Protein AF-A0A087TUX6-F1 (afdb_monomer_lite)

Foldseek 3Di:
DDFDFPDPCPVDPPDPVPVDDWADDPDFPPPDDDDPDDDDPPPDDGPGHDGDDDPPDDDADPDPPGDDDDDDDPVQPPDDHDDDDDDDDPDQWDWDDKDDDPVDRFIWTWIRHRNDTGIGTDDPVVVVVVPD

pLDDT: mean 70.28, std 18.01, range [34.38, 94.06]

Structure (mmCIF, N/CA/C/O backbone):
data_AF-A0A087TUX6-F1
#
_entry.id   AF-A0A087TUX6-F1
#
loop_
_atom_site.group_PDB
_atom_site.id
_atom_site.type_symbol
_atom_site.label_atom_id
_atom_site.label_alt_id
_atom_site.label_comp_id
_atom_site.label_asym_id
_atom_site.label_entity_id
_atom_site.label_seq_id
_atom_site.pdbx_PDB_ins_code
_atom_site.Cartn_x
_atom_site.Cartn_y
_atom_site.Cartn_z
_atom_site.occupancy
_atom_site.B_iso_or_equiv
_atom_site.auth_seq_id
_atom_site.auth_comp_id
_atom_site.auth_asym_id
_atom_site.auth_atom_id
_atom_site.pdbx_PDB_model_num
ATOM 1 N N . MET A 1 1 ? -11.537 -16.229 19.121 1.00 34.62 1 MET A N 1
ATOM 2 C CA . MET A 1 1 ? -11.025 -14.899 18.723 1.00 34.62 1 MET A CA 1
ATOM 3 C C . MET A 1 1 ? -11.391 -14.724 17.256 1.00 34.62 1 MET A C 1
ATOM 5 O O . MET A 1 1 ? -10.683 -15.240 16.410 1.00 34.62 1 MET A O 1
ATOM 9 N N . HIS A 1 2 ? -12.564 -14.154 16.963 1.00 34.38 2 HIS A N 1
ATOM 10 C CA . HIS A 1 2 ? -13.095 -14.094 15.596 1.00 34.38 2 HIS A CA 1
ATOM 11 C C . HIS A 1 2 ? -12.815 -12.714 15.001 1.00 34.38 2 HIS A C 1
ATOM 13 O O . HIS A 1 2 ? -13.489 -11.737 15.321 1.00 34.38 2 HIS A O 1
ATOM 19 N N . THR A 1 3 ? -11.761 -12.639 14.193 1.00 41.62 3 THR A N 1
ATOM 20 C CA . THR A 1 3 ? -11.491 -11.510 13.301 1.00 41.62 3 THR A CA 1
ATOM 21 C C . THR A 1 3 ? -12.331 -11.735 12.049 1.00 41.62 3 THR A C 1
ATOM 23 O O . THR A 1 3 ? -12.172 -12.755 11.381 1.00 41.62 3 THR A O 1
ATOM 26 N N . TYR A 1 4 ? -13.261 -10.829 11.751 1.00 41.88 4 TYR A N 1
ATOM 27 C CA . TYR A 1 4 ? -14.043 -10.896 10.519 1.00 41.88 4 TYR A CA 1
ATOM 28 C C . TYR A 1 4 ? -13.141 -10.525 9.339 1.00 41.88 4 TYR A C 1
ATOM 30 O O . TYR A 1 4 ? -12.919 -9.352 9.050 1.00 41.88 4 TYR A O 1
ATOM 38 N N . PHE A 1 5 ? -12.610 -11.533 8.650 1.00 41.75 5 PHE A N 1
ATOM 39 C CA . PHE A 1 5 ? -11.987 -11.347 7.346 1.00 41.75 5 PHE A CA 1
ATOM 40 C C . PHE A 1 5 ? -13.103 -11.229 6.308 1.00 41.75 5 PHE A C 1
ATOM 42 O O . PHE A 1 5 ? -13.562 -12.230 5.761 1.00 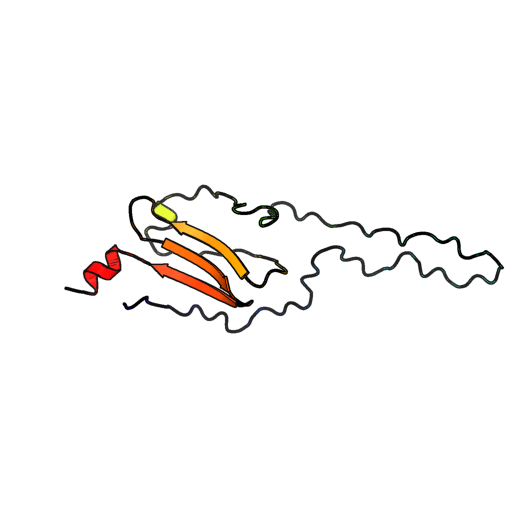41.75 5 PHE A O 1
ATOM 49 N N . ARG A 1 6 ? -13.579 -10.009 6.033 1.00 42.19 6 ARG A N 1
ATOM 50 C CA . ARG A 1 6 ? -14.319 -9.790 4.788 1.00 42.19 6 ARG A CA 1
ATOM 51 C C . ARG A 1 6 ? -13.288 -9.813 3.667 1.00 42.19 6 ARG A C 1
ATOM 53 O O . ARG A 1 6 ? -12.500 -8.881 3.522 1.00 42.19 6 ARG A O 1
ATOM 60 N N . LEU A 1 7 ? -13.257 -10.923 2.938 1.00 41.62 7 LEU A N 1
ATOM 61 C CA . LEU A 1 7 ? -12.414 -11.112 1.769 1.00 41.62 7 LEU A CA 1
ATOM 62 C C . LEU A 1 7 ? -12.856 -10.091 0.707 1.00 41.62 7 LEU A C 1
ATOM 64 O O . LEU A 1 7 ? -13.880 -10.274 0.051 1.00 41.62 7 LEU A O 1
ATOM 68 N N . LEU A 1 8 ? -12.135 -8.979 0.566 1.00 48.88 8 LEU A N 1
ATOM 69 C CA . LEU A 1 8 ? -12.213 -8.211 -0.672 1.00 48.88 8 LEU A CA 1
ATOM 70 C C . LEU A 1 8 ? -11.497 -9.062 -1.718 1.00 48.88 8 LEU A C 1
ATOM 72 O O . LEU A 1 8 ? -10.316 -9.373 -1.571 1.00 48.88 8 LEU A O 1
ATOM 76 N N . HIS A 1 9 ? -12.252 -9.540 -2.701 1.00 41.50 9 HIS A N 1
ATOM 77 C CA . HIS A 1 9 ? -11.743 -10.409 -3.748 1.00 41.50 9 HIS A CA 1
ATOM 78 C C . HIS A 1 9 ? -10.718 -9.642 -4.601 1.00 41.50 9 HIS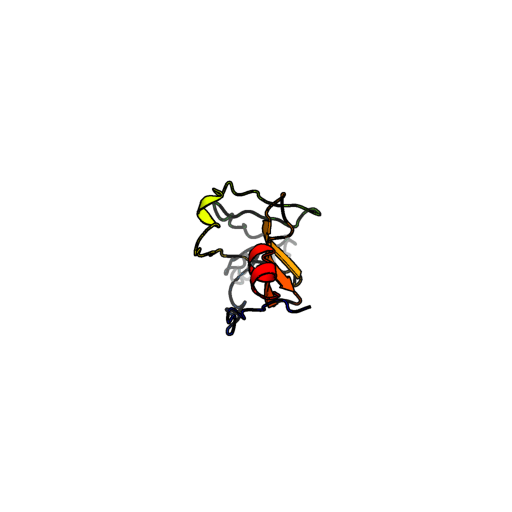 A C 1
ATOM 80 O O . HIS A 1 9 ? -11.073 -8.952 -5.548 1.00 41.50 9 HIS A O 1
ATOM 86 N N . PHE A 1 10 ? -9.433 -9.801 -4.280 1.00 50.59 10 PHE A N 1
ATOM 87 C CA . PHE A 1 10 ? -8.295 -9.492 -5.155 1.00 50.59 10 PHE A CA 1
ATOM 88 C C . PHE A 1 10 ? -8.054 -10.649 -6.144 1.00 50.59 10 PHE A C 1
ATOM 90 O O . PHE A 1 10 ? -6.922 -11.088 -6.328 1.00 50.59 10 PHE A O 1
ATOM 97 N N . ASN A 1 11 ? -9.128 -11.228 -6.695 1.00 43.44 11 ASN A N 1
ATOM 98 C CA . ASN A 1 11 ? -9.074 -12.516 -7.406 1.00 43.44 11 ASN A CA 1
ATOM 99 C C . ASN A 1 11 ? -8.201 -12.504 -8.651 1.00 43.44 11 ASN A C 1
ATOM 101 O O . ASN A 1 11 ? -7.756 -13.559 -9.090 1.00 43.44 11 ASN A O 1
ATOM 105 N N . GLU A 1 12 ? -7.948 -11.324 -9.192 1.00 43.12 12 GLU A N 1
ATOM 106 C CA . GLU A 1 12 ? -7.011 -11.133 -10.276 1.00 43.12 12 GLU A CA 1
ATOM 107 C C . GLU A 1 12 ? -5.947 -10.155 -9.778 1.00 43.12 12 GLU A C 1
ATOM 109 O O . GLU A 1 12 ? -6.196 -8.948 -9.724 1.00 43.12 12 GLU A O 1
ATOM 114 N N . PRO A 1 13 ? -4.762 -10.635 -9.350 1.00 46.59 13 PRO A N 1
ATOM 115 C CA . PRO A 1 13 ? -3.594 -9.773 -9.362 1.00 46.59 13 PRO A CA 1
ATOM 116 C C . PRO A 1 13 ? -3.476 -9.203 -10.777 1.00 46.59 13 PRO A C 1
ATOM 118 O O . PRO A 1 13 ? -3.327 -9.959 -11.737 1.00 46.59 13 PRO A O 1
ATOM 121 N N . VAL A 1 14 ? -3.587 -7.880 -10.912 1.00 49.09 14 VAL A N 1
ATOM 122 C CA . VAL A 1 14 ? -3.302 -7.218 -12.184 1.00 49.09 14 VAL A CA 1
ATOM 123 C C . VAL A 1 14 ? -1.842 -7.519 -12.491 1.00 49.09 14 VAL A C 1
ATOM 125 O O . VAL A 1 14 ? -0.950 -7.191 -11.708 1.00 49.09 14 VAL A O 1
ATOM 128 N N . ASP A 1 15 ? -1.651 -8.251 -13.580 1.00 45.66 15 ASP A N 1
ATOM 129 C CA . ASP A 1 15 ? -0.382 -8.723 -14.107 1.00 45.66 15 ASP A CA 1
ATOM 130 C C . ASP A 1 15 ? 0.746 -7.687 -13.913 1.00 45.66 15 ASP A C 1
ATOM 132 O O . ASP A 1 15 ? 0.608 -6.511 -14.255 1.00 45.66 15 ASP A O 1
ATOM 136 N N . PHE A 1 16 ? 1.890 -8.124 -13.377 1.00 49.44 16 PHE A N 1
ATOM 137 C CA . PHE A 1 16 ? 3.097 -7.296 -13.281 1.00 49.44 16 PHE A CA 1
ATOM 138 C C . PHE A 1 16 ? 3.786 -7.117 -14.648 1.00 49.44 16 PHE A C 1
ATOM 140 O O . PHE A 1 16 ? 4.827 -6.454 -14.731 1.00 49.44 16 PHE A O 1
ATOM 147 N N . LYS A 1 17 ? 3.240 -7.668 -15.744 1.00 44.12 17 LYS A N 1
ATOM 148 C CA . LYS A 1 17 ? 3.698 -7.358 -17.104 1.00 44.12 17 LYS A CA 1
ATOM 149 C C . LYS A 1 17 ? 3.432 -5.896 -17.449 1.00 44.12 17 LYS A C 1
ATOM 151 O O . LYS A 1 17 ? 2.344 -5.508 -17.856 1.00 44.12 17 LYS A O 1
ATOM 156 N N . GLY A 1 18 ? 4.484 -5.090 -17.364 1.00 41.53 18 GLY A N 1
ATOM 157 C CA . GLY A 1 18 ? 4.497 -3.721 -17.883 1.00 41.53 18 GLY A CA 1
ATOM 158 C C . GLY A 1 18 ? 4.569 -2.632 -16.819 1.00 41.53 18 GLY A C 1
ATOM 159 O O . GLY A 1 18 ? 4.775 -1.472 -17.172 1.00 41.53 18 GLY A O 1
ATOM 160 N N . ALA A 1 19 ? 4.528 -2.973 -15.528 1.00 46.09 19 ALA A N 1
ATOM 161 C CA . ALA A 1 19 ? 4.898 -2.040 -14.468 1.00 46.09 19 ALA A CA 1
ATOM 162 C C . ALA A 1 19 ? 6.429 -1.902 -14.409 1.00 46.09 19 ALA A C 1
ATOM 164 O O . ALA A 1 19 ? 7.056 -2.247 -13.411 1.00 46.09 19 ALA A O 1
ATOM 165 N N . GLY A 1 20 ? 7.047 -1.435 -15.499 1.00 46.50 20 GLY A N 1
ATOM 166 C CA . GLY A 1 20 ? 8.485 -1.207 -15.589 1.00 46.50 20 GLY A CA 1
ATOM 167 C C . GLY A 1 20 ? 8.922 -0.248 -14.490 1.00 46.50 20 GLY A C 1
ATOM 168 O O . GLY A 1 20 ? 8.730 0.963 -14.593 1.00 46.50 20 GLY A O 1
ATOM 169 N N . ILE A 1 21 ? 9.450 -0.784 -13.395 1.00 44.62 21 ILE A N 1
ATOM 170 C CA . ILE A 1 21 ? 10.097 0.013 -12.364 1.00 44.62 21 ILE A CA 1
ATOM 171 C C . ILE A 1 21 ? 11.478 0.386 -12.901 1.00 44.62 21 ILE A C 1
ATOM 173 O O . ILE A 1 21 ? 12.248 -0.471 -13.324 1.00 44.62 21 ILE A O 1
ATOM 177 N N . GLY A 1 22 ? 11.771 1.685 -12.916 1.00 51.03 22 GLY A N 1
ATOM 178 C CA . GLY A 1 22 ? 13.010 2.209 -13.475 1.00 51.03 22 GLY A CA 1
ATOM 179 C C . GLY A 1 22 ? 12.862 2.704 -14.913 1.00 51.03 22 GLY A C 1
ATOM 180 O O . GLY A 1 22 ? 11.847 3.292 -15.281 1.00 51.03 22 GLY A O 1
ATOM 181 N N . ARG A 1 23 ? 13.936 2.551 -15.686 1.00 53.00 23 ARG A N 1
ATOM 182 C CA . ARG A 1 23 ? 14.149 3.199 -16.984 1.00 53.00 23 ARG A CA 1
ATOM 183 C C . ARG A 1 23 ? 13.375 2.460 -18.074 1.00 53.00 23 ARG A C 1
ATOM 185 O O . ARG A 1 23 ? 13.602 1.278 -18.297 1.00 53.00 23 ARG A O 1
ATOM 192 N N . ASN A 1 24 ? 12.460 3.152 -18.743 1.00 52.50 24 ASN A N 1
ATOM 193 C CA . ASN A 1 24 ? 11.527 2.595 -19.725 1.00 52.50 24 ASN A CA 1
ATOM 194 C C . ASN A 1 24 ? 11.904 2.928 -21.183 1.00 52.50 24 ASN A C 1
ATOM 196 O O . ASN A 1 24 ? 11.020 3.091 -22.025 1.00 52.50 24 ASN A O 1
ATOM 200 N N . GLN A 1 25 ? 13.199 3.019 -21.504 1.00 54.09 25 GLN A N 1
ATOM 201 C CA . GLN A 1 25 ? 13.632 3.171 -22.896 1.00 54.09 25 GLN A CA 1
ATOM 202 C C . GLN A 1 25 ? 13.484 1.850 -23.663 1.00 54.09 25 GLN A C 1
ATOM 204 O O . GLN A 1 25 ? 13.943 0.802 -23.214 1.00 54.09 25 GLN A O 1
ATOM 209 N N . LYS A 1 26 ? 12.838 1.919 -24.833 1.00 53.66 26 LYS A N 1
ATOM 210 C CA . LYS A 1 26 ? 12.798 0.830 -25.824 1.00 53.66 26 LYS A CA 1
ATOM 211 C C . LYS A 1 26 ? 14.014 0.842 -26.761 1.00 53.66 26 LYS A C 1
ATOM 213 O O . LYS A 1 26 ? 14.273 -0.164 -27.410 1.00 53.66 26 LYS A O 1
ATOM 218 N N . GLU A 1 27 ? 14.751 1.950 -26.818 1.00 49.06 27 GLU A N 1
ATOM 219 C CA . GLU A 1 27 ? 15.901 2.137 -27.705 1.00 49.06 27 GLU A CA 1
ATOM 220 C C . GLU A 1 27 ? 17.202 2.153 -26.909 1.00 49.06 27 GLU A C 1
ATOM 222 O O . GLU A 1 27 ? 17.424 3.003 -26.048 1.00 49.06 27 GLU A O 1
ATOM 227 N N . TRP A 1 28 ? 18.059 1.184 -27.217 1.00 45.81 28 TRP A N 1
ATOM 228 C CA . TRP A 1 28 ? 19.451 1.172 -26.803 1.00 45.81 28 TRP A CA 1
ATOM 229 C C . TRP A 1 28 ? 20.212 2.164 -27.684 1.00 45.81 28 TRP A C 1
ATOM 231 O O . TRP A 1 28 ? 20.357 1.937 -28.886 1.00 45.81 28 TRP A O 1
ATOM 241 N N . PHE A 1 29 ? 20.722 3.248 -27.103 1.00 48.31 29 PHE A N 1
ATOM 242 C CA . PHE A 1 29 ? 21.738 4.064 -27.766 1.00 48.31 29 PHE A CA 1
ATOM 243 C C . PHE A 1 29 ? 23.011 3.214 -27.893 1.00 48.31 29 PHE A C 1
ATOM 245 O O . PHE A 1 29 ? 23.742 3.025 -26.923 1.00 48.31 29 PHE A O 1
ATOM 252 N N . GLY A 1 30 ? 23.209 2.614 -29.070 1.00 48.50 30 GLY A N 1
ATOM 253 C CA . GLY A 1 30 ? 24.326 1.706 -29.350 1.00 48.50 30 GLY A CA 1
ATOM 254 C C . GLY A 1 30 ? 24.165 0.815 -30.586 1.00 48.50 30 GLY A C 1
ATOM 255 O O . GLY A 1 30 ? 25.142 0.209 -31.013 1.00 48.50 30 GLY A O 1
ATOM 256 N N . ALA A 1 31 ? 22.981 0.745 -31.204 1.00 49.34 31 ALA A N 1
ATOM 257 C CA . ALA A 1 31 ? 22.820 0.099 -32.509 1.00 49.34 31 ALA A CA 1
ATOM 258 C C . ALA A 1 31 ? 23.239 1.052 -33.646 1.00 49.34 31 ALA A C 1
ATOM 260 O O . ALA A 1 31 ? 22.426 1.419 -34.491 1.00 49.34 31 ALA A O 1
ATOM 261 N N . GLU A 1 32 ? 24.495 1.507 -33.654 1.00 49.72 32 GLU A N 1
ATOM 262 C CA . GLU A 1 32 ? 25.041 2.130 -34.860 1.00 49.72 32 GLU A CA 1
ATOM 263 C C . GLU A 1 32 ? 25.162 1.064 -35.958 1.00 49.72 32 GLU A C 1
ATOM 265 O O . GLU A 1 32 ? 25.700 -0.026 -35.749 1.00 49.72 32 GLU A O 1
ATOM 270 N N . THR A 1 33 ? 24.628 1.370 -37.141 1.00 53.09 33 THR A N 1
ATOM 271 C CA . THR A 1 33 ? 24.843 0.595 -38.367 1.00 53.09 33 THR A CA 1
ATOM 272 C C . THR A 1 33 ? 26.332 0.371 -38.589 1.00 53.09 33 THR A C 1
ATOM 274 O O . THR A 1 33 ? 27.116 1.313 -38.503 1.00 53.09 33 THR A O 1
ATOM 277 N N . SER A 1 34 ? 26.706 -0.868 -38.910 1.00 47.81 34 SER A N 1
ATOM 278 C CA . SER A 1 34 ? 28.075 -1.276 -39.214 1.00 47.81 34 SER A CA 1
ATOM 279 C C . SER A 1 34 ? 28.640 -0.491 -40.405 1.00 47.81 34 SER A C 1
ATOM 281 O O . SER A 1 34 ? 28.548 -0.930 -41.550 1.00 47.81 34 SER A O 1
ATOM 283 N N . TYR A 1 35 ? 29.241 0.670 -40.155 1.00 50.91 35 TYR A N 1
ATOM 284 C CA . TYR A 1 35 ? 30.130 1.298 -41.120 1.00 50.91 35 TYR A CA 1
ATOM 285 C C . TYR A 1 35 ? 31.464 0.559 -41.061 1.00 50.91 35 TYR A C 1
ATOM 287 O O . TYR A 1 35 ? 32.148 0.533 -40.039 1.00 50.91 35 TYR A O 1
ATOM 295 N N . ALA A 1 36 ? 31.791 -0.108 -42.165 1.00 52.25 36 ALA A N 1
ATOM 296 C CA . ALA A 1 36 ? 33.054 -0.789 -42.374 1.00 52.25 36 ALA A CA 1
ATOM 297 C C . ALA A 1 36 ? 34.214 0.216 -42.273 1.00 52.25 36 ALA A C 1
ATOM 299 O O . ALA A 1 36 ? 34.476 0.980 -43.199 1.00 52.25 36 ALA A O 1
ATOM 300 N N . GLY A 1 37 ? 34.906 0.218 -41.140 1.00 49.47 37 GLY A N 1
ATOM 301 C CA . GLY A 1 37 ? 36.098 1.024 -40.921 1.00 49.47 37 GLY A CA 1
ATOM 302 C C . GLY A 1 37 ? 36.676 0.726 -39.548 1.00 49.47 37 GLY A C 1
ATOM 303 O O . GLY A 1 37 ? 35.976 0.808 -38.547 1.00 49.47 37 GLY A O 1
ATOM 304 N N . ILE A 1 38 ? 37.942 0.321 -39.514 1.00 56.28 38 ILE A N 1
ATOM 305 C CA . ILE A 1 38 ? 38.680 -0.076 -38.313 1.00 56.28 38 ILE A CA 1
ATOM 306 C C . ILE A 1 38 ? 38.702 1.101 -37.325 1.00 56.28 38 ILE A C 1
ATOM 308 O O . ILE A 1 38 ? 39.511 2.014 -37.458 1.00 56.28 38 ILE A O 1
ATOM 312 N N . ILE A 1 39 ? 37.823 1.073 -36.329 1.00 54.00 39 ILE A N 1
ATOM 313 C CA . ILE A 1 39 ? 37.896 1.914 -35.137 1.00 54.00 39 ILE A CA 1
ATOM 314 C C . ILE A 1 39 ? 37.831 0.947 -33.963 1.00 54.00 39 ILE A C 1
ATOM 316 O O . ILE A 1 39 ? 36.913 0.132 -33.872 1.00 54.00 39 ILE A O 1
ATOM 320 N N . GLN A 1 40 ? 38.856 0.971 -33.109 1.00 58.78 40 GLN A N 1
ATOM 321 C CA . GLN A 1 40 ? 38.841 0.221 -31.855 1.00 58.78 40 GLN A CA 1
ATOM 322 C C . GLN A 1 40 ? 37.525 0.541 -31.134 1.00 58.78 40 GLN A C 1
ATOM 324 O O . GLN A 1 40 ? 37.201 1.728 -31.047 1.00 58.78 40 GLN A O 1
ATOM 329 N N . PRO A 1 41 ? 36.759 -0.452 -30.644 1.00 58.59 41 PRO A N 1
ATOM 330 C CA . PRO A 1 41 ? 35.570 -0.166 -29.860 1.00 58.59 41 PRO A CA 1
ATOM 331 C C . PRO A 1 41 ? 36.015 0.693 -28.681 1.00 58.59 41 PRO A C 1
ATOM 333 O O . PRO A 1 41 ? 36.723 0.221 -27.793 1.00 58.59 41 PRO A O 1
ATOM 336 N N . LEU A 1 42 ? 35.687 1.982 -28.714 1.00 62.31 42 LEU A N 1
ATOM 337 C CA . LEU A 1 42 ? 35.913 2.853 -27.580 1.00 62.31 42 LEU A CA 1
ATOM 338 C C . LEU A 1 42 ? 35.030 2.269 -26.478 1.00 62.31 42 LEU A C 1
ATOM 340 O O . LEU A 1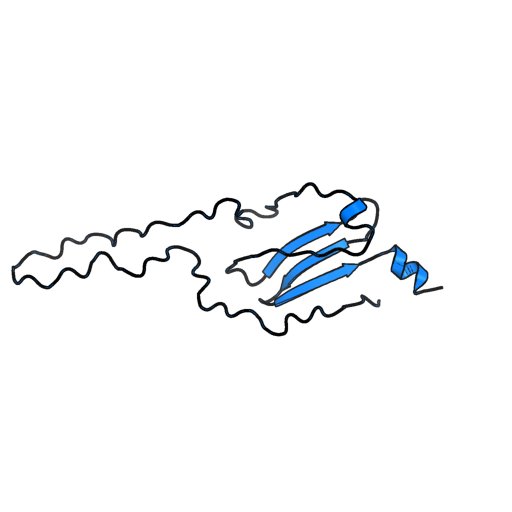 42 ? 33.808 2.282 -26.628 1.00 62.31 42 LEU A O 1
ATOM 344 N N . GLU A 1 43 ? 35.625 1.684 -25.434 1.00 70.31 43 GLU A N 1
ATOM 345 C CA . GLU A 1 43 ? 34.865 1.167 -24.297 1.00 70.31 43 GLU A CA 1
ATOM 346 C C . GLU A 1 43 ? 34.147 2.339 -23.630 1.00 70.31 43 GLU A C 1
ATOM 348 O O . GLU A 1 43 ? 34.679 3.046 -22.774 1.00 70.31 43 GLU A O 1
ATOM 353 N N . ARG A 1 44 ? 32.925 2.597 -24.087 1.00 64.94 44 ARG A N 1
ATOM 354 C CA . ARG A 1 44 ? 32.039 3.600 -23.531 1.00 64.94 44 ARG A CA 1
ATOM 355 C C . ARG A 1 44 ? 31.009 2.845 -22.716 1.00 64.94 44 ARG A C 1
ATOM 357 O O . ARG A 1 44 ? 30.341 1.946 -23.225 1.00 64.94 44 ARG A O 1
ATOM 364 N N . CYS A 1 45 ? 30.886 3.198 -21.439 1.00 70.94 45 CYS A N 1
ATOM 365 C CA . CYS A 1 45 ? 29.773 2.714 -20.636 1.00 70.94 45 CYS A CA 1
ATOM 366 C C . CYS A 1 45 ? 28.469 3.034 -21.373 1.00 70.94 45 CYS A C 1
ATOM 368 O O . CYS A 1 45 ? 28.320 4.141 -21.898 1.00 70.94 45 CYS A O 1
ATOM 370 N N . ALA A 1 46 ? 27.538 2.080 -21.395 1.00 69.06 46 ALA A N 1
ATOM 371 C CA . ALA A 1 46 ? 26.205 2.327 -21.923 1.00 69.06 46 ALA A CA 1
ATOM 372 C C . ALA A 1 46 ? 25.629 3.576 -21.243 1.00 69.06 46 ALA A C 1
ATOM 374 O O . ALA A 1 46 ? 25.637 3.672 -20.008 1.00 69.06 46 ALA A O 1
ATOM 375 N N . GLU A 1 47 ? 25.172 4.546 -22.038 1.00 67.69 47 GLU A N 1
ATOM 376 C CA . GLU A 1 47 ? 24.552 5.740 -21.478 1.00 67.69 47 GLU A CA 1
ATOM 377 C C . GLU A 1 47 ? 2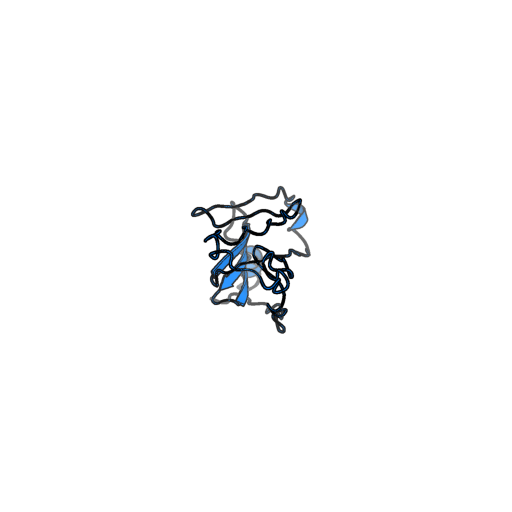3.361 5.321 -20.615 1.00 67.69 47 GLU A C 1
ATOM 379 O O . GLU A 1 47 ? 22.492 4.538 -21.005 1.00 67.69 47 GLU A O 1
ATOM 384 N N . MET A 1 48 ? 23.358 5.807 -19.377 1.00 58.25 48 MET A N 1
ATOM 385 C CA . MET A 1 48 ? 22.298 5.506 -18.436 1.00 58.25 48 MET A CA 1
ATOM 386 C C . MET A 1 48 ? 21.008 6.176 -18.908 1.00 58.25 48 MET A C 1
ATOM 388 O O . MET A 1 48 ? 20.899 7.399 -18.865 1.00 58.25 48 MET A O 1
ATOM 392 N N . ALA A 1 49 ? 20.015 5.374 -19.296 1.00 59.59 49 ALA A N 1
ATOM 393 C CA . ALA A 1 49 ? 18.701 5.892 -19.659 1.00 59.59 49 ALA A CA 1
ATOM 394 C C . ALA A 1 49 ? 18.114 6.791 -18.548 1.00 59.59 49 ALA A C 1
ATOM 396 O O . ALA A 1 49 ? 18.294 6.550 -17.347 1.00 59.59 49 ALA A O 1
ATOM 397 N N . SER A 1 50 ? 17.407 7.845 -18.948 1.00 61.59 50 SER A N 1
ATOM 398 C CA . SER A 1 50 ? 16.744 8.758 -18.019 1.00 61.59 50 SER A CA 1
ATOM 399 C C . SER A 1 50 ? 15.601 8.051 -17.278 1.00 61.59 50 SER A C 1
ATOM 401 O O . SER A 1 50 ? 14.994 7.101 -17.779 1.00 61.59 50 SER A O 1
ATOM 403 N N . TYR A 1 51 ? 15.326 8.472 -16.041 1.00 65.00 51 TYR A N 1
ATOM 404 C CA . TYR A 1 51 ? 14.167 8.000 -15.281 1.00 65.00 51 TYR A CA 1
ATOM 405 C C . TYR A 1 51 ? 13.057 9.049 -15.324 1.00 65.00 51 TYR A C 1
ATOM 407 O O . TYR A 1 51 ? 13.319 10.248 -15.237 1.00 65.00 51 TYR A O 1
ATOM 415 N N . ILE A 1 52 ? 11.809 8.595 -15.442 1.00 68.19 52 ILE A N 1
ATOM 416 C CA . ILE A 1 52 ? 10.636 9.468 -15.371 1.00 68.19 52 ILE A CA 1
ATOM 417 C C . ILE A 1 52 ? 10.231 9.597 -13.905 1.00 68.19 52 ILE A C 1
ATOM 419 O O . ILE A 1 52 ? 9.905 8.606 -13.248 1.00 68.19 52 ILE A O 1
ATOM 423 N N . THR A 1 53 ? 10.233 10.821 -13.386 1.00 73.62 53 THR A N 1
ATOM 424 C CA . THR A 1 53 ? 9.608 11.131 -12.101 1.00 73.62 53 THR A CA 1
ATOM 425 C C . THR A 1 53 ? 8.112 11.326 -12.307 1.00 73.62 53 THR A C 1
ATOM 427 O O . THR A 1 53 ? 7.670 12.183 -13.071 1.00 73.62 53 THR A O 1
ATOM 430 N N . VAL A 1 54 ? 7.304 10.510 -11.631 1.00 78.88 54 VAL A N 1
ATOM 431 C CA . VAL A 1 54 ? 5.848 10.674 -11.657 1.00 78.88 54 VAL A CA 1
ATOM 432 C C . VAL A 1 54 ? 5.483 11.796 -10.695 1.00 78.88 54 VAL A C 1
ATOM 434 O O . VAL A 1 54 ? 5.711 11.698 -9.488 1.00 78.88 54 VAL A O 1
ATOM 437 N N . LYS A 1 55 ? 4.924 12.882 -11.233 1.00 78.75 55 LYS A N 1
ATOM 438 C CA . LYS A 1 55 ? 4.423 13.999 -10.429 1.00 78.75 55 LYS A CA 1
ATOM 439 C C . LYS A 1 55 ? 3.370 13.479 -9.441 1.00 78.75 55 LYS A C 1
ATOM 441 O O . LYS A 1 55 ? 2.497 12.711 -9.828 1.00 78.75 55 LYS A O 1
ATOM 446 N N . SER A 1 56 ? 3.464 13.898 -8.180 1.00 81.38 56 SER A N 1
ATOM 447 C CA . SER A 1 56 ? 2.572 13.484 -7.080 1.00 81.38 56 SER A CA 1
ATOM 448 C C . SER A 1 56 ? 2.698 12.027 -6.609 1.00 81.38 56 SER A C 1
ATOM 450 O O . SER A 1 56 ? 1.951 11.626 -5.719 1.00 81.38 56 SER A O 1
ATOM 452 N N . ALA A 1 57 ? 3.645 11.243 -7.133 1.00 85.56 57 ALA A N 1
ATOM 453 C CA . ALA A 1 57 ? 3.984 9.951 -6.546 1.00 85.56 57 ALA A CA 1
ATOM 454 C C . ALA A 1 57 ? 4.937 10.139 -5.359 1.00 85.56 57 ALA A C 1
ATOM 456 O O . ALA A 1 57 ? 5.844 10.972 -5.406 1.00 85.56 57 ALA A O 1
ATOM 457 N N . VAL A 1 58 ? 4.761 9.331 -4.313 1.00 88.38 58 VAL A N 1
ATOM 458 C CA . VAL A 1 58 ? 5.667 9.318 -3.161 1.00 88.38 58 VAL A CA 1
ATOM 459 C C . VAL A 1 58 ? 6.371 7.974 -3.079 1.00 88.38 58 VAL A C 1
ATOM 461 O O . VAL A 1 58 ? 5.741 6.927 -3.203 1.00 88.38 58 VAL A O 1
ATOM 464 N N . ASN A 1 59 ? 7.686 8.013 -2.871 1.00 88.75 59 ASN A N 1
ATOM 465 C CA . ASN A 1 59 ? 8.483 6.828 -2.598 1.00 88.75 59 ASN A CA 1
ATOM 466 C C . ASN A 1 59 ? 8.648 6.664 -1.080 1.00 88.75 59 ASN A C 1
ATOM 468 O O . ASN A 1 59 ? 9.025 7.611 -0.391 1.00 88.75 59 ASN A O 1
ATOM 472 N N . VAL A 1 60 ? 8.361 5.469 -0.574 1.00 90.94 60 VAL A N 1
ATOM 473 C CA . VAL A 1 60 ? 8.500 5.077 0.835 1.00 90.94 60 VAL A CA 1
ATOM 474 C C . VAL A 1 60 ? 9.227 3.735 0.912 1.00 90.94 60 VAL A C 1
ATOM 476 O O . VAL A 1 60 ? 9.260 2.984 -0.059 1.00 90.94 60 VAL A O 1
ATOM 479 N N . GLY A 1 61 ? 9.807 3.419 2.067 1.00 88.50 61 GLY A N 1
ATOM 480 C CA . GLY A 1 61 ? 10.535 2.168 2.299 1.00 88.50 61 GLY A CA 1
ATOM 481 C C . GLY A 1 61 ? 12.054 2.254 2.122 1.00 88.50 61 GLY A C 1
ATOM 482 O O . GLY A 1 61 ? 12.720 1.237 2.277 1.00 88.50 61 GLY A O 1
ATOM 483 N N . ALA A 1 62 ? 12.614 3.439 1.843 1.00 86.19 62 ALA A N 1
ATOM 484 C CA . ALA A 1 62 ? 14.069 3.649 1.834 1.00 86.19 62 ALA A C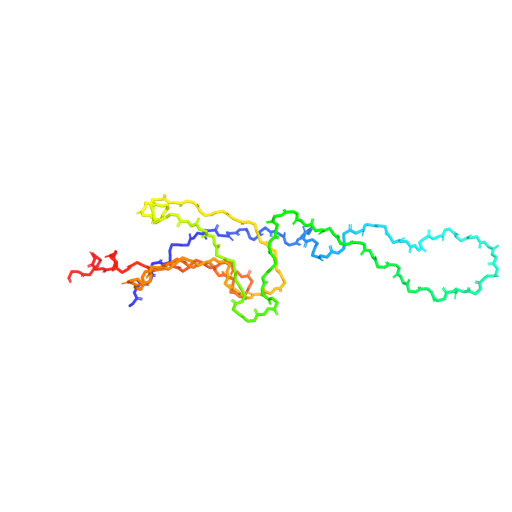A 1
ATOM 485 C C . ALA A 1 62 ? 14.681 3.564 3.246 1.00 86.19 62 ALA A C 1
ATOM 487 O O . ALA A 1 62 ? 15.797 3.082 3.415 1.00 86.19 62 ALA A O 1
ATOM 488 N N . GLU A 1 63 ? 13.920 3.992 4.256 1.00 90.50 63 GLU A N 1
ATOM 489 C CA . GLU A 1 63 ? 14.280 3.911 5.671 1.00 90.50 63 GLU A CA 1
ATOM 490 C C . GLU A 1 63 ? 13.212 3.137 6.457 1.00 90.50 63 GLU A C 1
ATOM 492 O O . GLU A 1 63 ? 12.021 3.188 6.098 1.00 90.50 63 GLU A O 1
ATOM 497 N N . PRO A 1 64 ? 13.591 2.464 7.561 1.00 86.75 64 PRO A N 1
ATOM 498 C CA . PRO A 1 64 ? 12.627 1.907 8.499 1.00 86.75 64 PRO A CA 1
ATOM 499 C C . PRO A 1 64 ? 11.626 2.974 8.955 1.00 86.75 64 PRO A C 1
ATOM 501 O O . PRO A 1 64 ? 11.995 4.109 9.236 1.00 86.75 64 PRO A O 1
ATOM 504 N N . PHE A 1 65 ? 10.347 2.605 9.045 1.00 89.50 65 PHE A N 1
ATOM 505 C CA . PHE A 1 65 ? 9.258 3.490 9.489 1.00 89.50 65 PHE A CA 1
ATOM 506 C C . PHE A 1 65 ? 8.987 4.724 8.609 1.00 89.50 65 PHE A C 1
ATOM 508 O O . PHE A 1 65 ? 8.198 5.584 9.011 1.00 89.50 65 PHE A O 1
ATOM 515 N N . SER A 1 66 ? 9.568 4.819 7.409 1.00 94.06 66 SER A N 1
ATOM 516 C CA . SER A 1 66 ? 9.221 5.874 6.448 1.00 94.06 66 SER A CA 1
ATOM 517 C C . SER A 1 66 ? 7.740 5.793 6.054 1.00 94.06 66 SER A C 1
ATOM 519 O O . SER A 1 66 ? 7.223 4.734 5.698 1.00 94.06 66 SER A O 1
ATOM 521 N N . HIS A 1 67 ? 7.030 6.916 6.170 1.00 93.75 67 HIS A N 1
ATOM 522 C CA . HIS A 1 67 ? 5.594 6.991 5.911 1.00 93.75 67 HIS A CA 1
ATOM 523 C C . HIS A 1 67 ? 5.171 8.401 5.500 1.00 93.75 67 HIS A C 1
ATOM 525 O O . HIS A 1 67 ? 5.831 9.390 5.816 1.00 93.75 67 HIS A O 1
ATOM 531 N N . VAL A 1 68 ? 4.016 8.485 4.844 1.00 92.50 68 VAL A N 1
ATOM 532 C CA . VAL A 1 68 ? 3.342 9.745 4.520 1.00 92.50 68 VAL A CA 1
ATOM 533 C C . VAL A 1 68 ? 2.085 9.846 5.369 1.00 92.50 68 VAL A C 1
ATOM 535 O O . VAL A 1 68 ? 1.306 8.897 5.447 1.00 92.50 68 VAL A O 1
ATOM 538 N N . LYS A 1 69 ? 1.870 11.001 6.000 1.00 91.56 69 LYS A N 1
ATOM 539 C CA . LYS A 1 69 ? 0.614 11.297 6.695 1.00 91.56 69 LYS A CA 1
ATOM 540 C C . LYS A 1 69 ? -0.282 12.105 5.773 1.00 91.56 69 LYS A C 1
ATOM 542 O O . LYS A 1 69 ? 0.051 13.234 5.425 1.00 91.56 69 LYS A O 1
ATOM 547 N N . VAL A 1 70 ? -1.422 11.531 5.412 1.00 87.12 70 VAL A N 1
ATOM 548 C CA . VAL A 1 70 ? -2.471 12.246 4.685 1.00 87.12 70 VAL A CA 1
ATOM 549 C C . VAL A 1 70 ? -3.447 12.817 5.717 1.00 87.12 70 VAL A C 1
ATOM 551 O O . VAL A 1 70 ? -3.959 12.052 6.540 1.00 87.12 70 VAL A O 1
ATOM 554 N N . PRO A 1 71 ? -3.6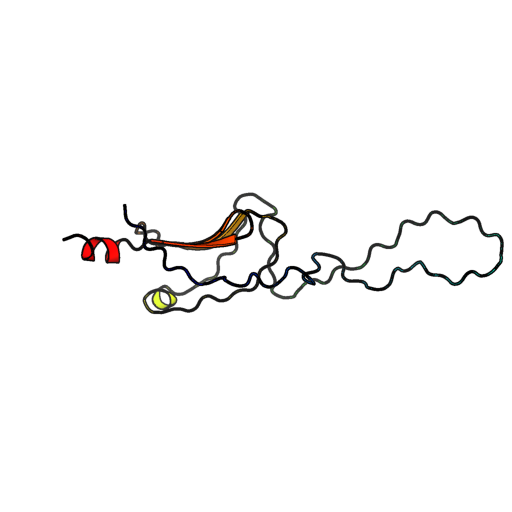89 14.139 5.738 1.00 83.81 71 PRO A N 1
ATOM 555 C CA . PRO A 1 71 ? -4.680 14.723 6.627 1.00 83.81 71 PRO A CA 1
ATOM 556 C C . PRO A 1 71 ? -6.073 14.324 6.135 1.00 83.81 71 PRO A C 1
ATOM 558 O O . PRO A 1 71 ? -6.552 14.834 5.128 1.00 83.81 71 PRO A O 1
ATOM 561 N N . ILE A 1 72 ? -6.710 13.395 6.844 1.00 80.88 72 ILE A N 1
ATOM 562 C CA . ILE A 1 72 ? -8.075 12.950 6.559 1.00 80.88 72 ILE A CA 1
ATOM 563 C C . ILE A 1 72 ? -8.950 13.284 7.766 1.00 80.88 72 ILE A C 1
ATOM 565 O O . ILE A 1 72 ? -8.534 13.133 8.921 1.00 80.88 72 ILE A O 1
ATOM 569 N N . GLY A 1 73 ? -10.157 13.782 7.510 1.00 80.94 73 GLY A N 1
ATOM 570 C CA . GLY A 1 73 ? -11.105 14.121 8.553 1.00 80.94 73 GLY A CA 1
ATOM 571 C C . GLY A 1 73 ? -11.632 12.861 9.229 1.00 80.94 73 GLY A C 1
ATOM 572 O O . GLY A 1 73 ? -11.886 11.844 8.595 1.00 80.94 73 GLY A O 1
ATOM 573 N N . ARG A 1 74 ? -11.878 12.924 10.544 1.00 77.19 74 ARG A N 1
ATOM 574 C CA . ARG A 1 74 ? -12.497 11.795 11.264 1.00 77.19 74 ARG A CA 1
ATOM 575 C C . ARG A 1 74 ? -13.792 11.324 10.604 1.00 77.19 74 ARG A C 1
ATOM 577 O O . ARG A 1 74 ? -14.031 10.127 10.561 1.00 77.19 74 ARG A O 1
ATOM 584 N N . LYS A 1 75 ? -14.605 12.265 10.113 1.00 79.50 75 LYS A N 1
ATOM 585 C CA . LYS A 1 75 ? -15.913 12.000 9.498 1.00 79.50 75 LYS A CA 1
ATOM 586 C C . LYS A 1 75 ? -15.815 11.115 8.253 1.00 79.50 75 LYS A C 1
ATOM 588 O O . LYS A 1 75 ? -16.737 10.343 8.024 1.00 79.50 75 LYS A O 1
ATOM 593 N N . ASP A 1 76 ? -14.689 11.158 7.545 1.00 78.56 76 ASP A N 1
ATOM 594 C CA . ASP A 1 76 ? -14.468 10.396 6.310 1.00 78.56 76 ASP A CA 1
ATOM 595 C C . ASP A 1 76 ? -14.359 8.882 6.567 1.00 78.56 76 ASP A C 1
ATOM 597 O O . ASP A 1 76 ? -14.509 8.092 5.645 1.00 78.56 76 ASP A O 1
ATOM 601 N N . PHE A 1 77 ? -14.142 8.471 7.826 1.00 77.06 77 PHE A N 1
ATOM 602 C CA . PHE A 1 77 ? -14.061 7.066 8.252 1.00 77.06 77 PHE A CA 1
ATOM 603 C C . PHE A 1 77 ? -15.155 6.652 9.251 1.00 77.06 77 PHE A C 1
ATOM 605 O O . PHE A 1 77 ? -15.104 5.547 9.787 1.00 77.06 77 PHE A O 1
ATOM 612 N N . VAL A 1 78 ? -16.114 7.532 9.576 1.00 74.88 78 VAL A N 1
ATOM 613 C CA . VAL A 1 78 ? -17.204 7.201 10.523 1.00 74.88 78 VAL A CA 1
ATOM 614 C C . VAL A 1 78 ? -18.294 6.352 9.862 1.00 74.88 78 VAL A C 1
ATOM 616 O O . VAL A 1 78 ? -18.943 5.560 10.544 1.00 74.88 78 VAL A O 1
ATOM 619 N N . HIS A 1 79 ? -18.493 6.525 8.558 1.00 76.38 79 HIS A N 1
ATOM 620 C CA . HIS A 1 79 ? -19.500 5.830 7.756 1.00 76.38 79 HIS A CA 1
ATOM 621 C C . HIS A 1 79 ? -18.831 4.973 6.679 1.00 76.38 79 HIS A C 1
ATOM 623 O O . HIS A 1 79 ? -17.620 4.754 6.722 1.00 76.38 79 HIS A O 1
ATOM 629 N N . ASP A 1 80 ? -19.618 4.499 5.717 1.00 79.00 80 ASP A N 1
ATOM 630 C CA . ASP A 1 80 ? -19.104 3.814 4.539 1.00 79.00 80 ASP A CA 1
ATOM 631 C C . ASP A 1 80 ? -18.118 4.713 3.786 1.00 79.00 80 ASP A C 1
ATOM 633 O O . ASP A 1 80 ? -18.376 5.894 3.544 1.00 79.00 80 ASP A O 1
ATOM 637 N N . PHE A 1 81 ? -16.977 4.140 3.420 1.00 81.19 81 PHE A N 1
ATOM 638 C CA . PHE A 1 81 ? -15.905 4.839 2.730 1.00 81.19 81 PHE A CA 1
ATOM 639 C C . PHE A 1 81 ? -15.307 3.951 1.645 1.00 81.19 81 PHE A C 1
ATOM 641 O O . PHE A 1 81 ? -15.319 2.723 1.741 1.00 81.19 81 PHE A O 1
ATOM 648 N N . ASN A 1 82 ? -14.720 4.595 0.638 1.00 82.50 82 ASN A N 1
ATOM 649 C CA . ASN A 1 82 ? -13.960 3.934 -0.414 1.00 82.50 82 ASN A CA 1
ATOM 650 C C . ASN A 1 82 ? -12.496 4.363 -0.327 1.00 82.50 82 ASN A C 1
ATOM 652 O O . ASN A 1 82 ? -12.190 5.554 -0.298 1.00 82.50 82 ASN A O 1
ATOM 656 N N . LEU A 1 83 ? -11.589 3.387 -0.316 1.00 80.81 83 LEU A N 1
ATOM 657 C CA . LEU A 1 83 ? -10.147 3.605 -0.380 1.00 80.81 83 LEU A CA 1
ATOM 658 C C . LEU A 1 83 ? -9.637 3.097 -1.728 1.00 80.81 83 LEU A C 1
ATOM 660 O O . LEU A 1 83 ? -9.791 1.921 -2.038 1.00 80.81 83 LEU A O 1
ATOM 664 N N . THR A 1 84 ? -9.029 3.981 -2.516 1.00 83.69 84 THR A N 1
ATOM 665 C CA . THR A 1 84 ? -8.415 3.641 -3.808 1.00 83.69 84 THR A CA 1
ATOM 666 C C . THR A 1 84 ? -7.033 4.272 -3.879 1.00 83.69 84 THR A C 1
ATOM 668 O O . THR A 1 84 ? -6.877 5.447 -3.550 1.00 83.69 84 THR A O 1
ATOM 671 N N . PHE A 1 85 ? -6.031 3.495 -4.279 1.00 83.88 85 PHE A N 1
ATOM 672 C CA . PHE A 1 85 ? -4.680 3.979 -4.536 1.00 83.88 85 PHE A CA 1
ATOM 673 C C . PHE A 1 85 ? -3.963 3.032 -5.498 1.00 83.88 85 PHE A C 1
ATOM 675 O O . PHE A 1 85 ? -4.191 1.823 -5.464 1.00 83.88 85 PHE A O 1
ATOM 682 N N . ASP A 1 86 ? -3.052 3.588 -6.289 1.00 84.81 86 ASP A N 1
ATOM 683 C CA . ASP A 1 86 ? -2.127 2.819 -7.113 1.00 84.81 86 ASP A CA 1
ATOM 684 C C . ASP A 1 86 ? -0.796 2.676 -6.375 1.00 84.81 86 ASP A C 1
ATOM 686 O O . ASP A 1 86 ? -0.307 3.622 -5.752 1.00 84.81 86 ASP A O 1
ATOM 690 N N . PHE A 1 87 ? -0.184 1.496 -6.440 1.00 86.75 87 PHE A N 1
ATOM 691 C CA . PHE A 1 87 ? 1.132 1.264 -5.852 1.00 86.75 87 PHE A CA 1
ATOM 692 C C . PHE A 1 87 ? 1.999 0.397 -6.756 1.00 86.75 87 PHE A C 1
ATOM 694 O O . PHE A 1 87 ? 1.518 -0.358 -7.598 1.00 86.75 87 PHE A O 1
ATOM 701 N N . ARG A 1 88 ? 3.313 0.505 -6.558 1.00 83.12 88 ARG A N 1
ATOM 702 C CA . ARG A 1 88 ? 4.311 -0.262 -7.297 1.00 83.12 88 ARG A CA 1
ATOM 703 C C . ARG A 1 88 ? 5.477 -0.585 -6.374 1.00 83.12 88 ARG A C 1
ATOM 705 O O . ARG A 1 88 ? 6.045 0.321 -5.774 1.00 83.12 88 ARG A O 1
ATOM 712 N N . THR A 1 89 ? 5.833 -1.860 -6.254 1.00 84.25 89 THR A N 1
ATOM 713 C CA . THR A 1 89 ? 6.894 -2.313 -5.344 1.00 84.25 89 THR A CA 1
ATOM 714 C C . THR A 1 89 ? 7.560 -3.589 -5.853 1.00 84.25 89 THR A C 1
ATOM 716 O O . THR A 1 89 ? 6.918 -4.397 -6.517 1.00 84.25 89 THR A O 1
ATOM 719 N N . TYR A 1 90 ? 8.840 -3.769 -5.521 1.00 83.25 90 TYR A N 1
ATOM 720 C CA . TYR A 1 90 ? 9.548 -5.048 -5.658 1.00 83.25 90 TYR A CA 1
ATOM 721 C C . TYR A 1 90 ? 9.499 -5.890 -4.379 1.00 83.25 90 TYR A C 1
ATOM 723 O O . TYR A 1 90 ? 9.851 -7.068 -4.392 1.00 83.25 90 TYR A O 1
ATOM 731 N N . TYR A 1 91 ? 9.110 -5.287 -3.256 1.00 86.88 91 TYR A N 1
ATOM 732 C CA . TYR A 1 91 ? 9.117 -5.963 -1.970 1.00 86.88 91 TYR A CA 1
ATOM 733 C C . TYR A 1 91 ? 7.865 -6.823 -1.833 1.00 86.88 91 TYR A C 1
ATOM 735 O O . TYR A 1 91 ? 6.769 -6.308 -2.035 1.00 86.88 91 TYR A O 1
ATOM 743 N N . PRO A 1 92 ? 7.988 -8.102 -1.440 1.00 83.31 92 PRO A N 1
ATOM 744 C CA . PRO A 1 92 ? 6.836 -8.983 -1.262 1.00 83.31 92 PRO A CA 1
ATOM 745 C C . PRO A 1 92 ? 6.058 -8.693 0.028 1.00 83.31 92 PRO A C 1
ATOM 747 O O . PRO A 1 92 ? 4.970 -9.233 0.210 1.00 83.31 92 PRO A O 1
ATOM 750 N N . ASN A 1 93 ? 6.608 -7.878 0.935 1.00 88.62 93 ASN A N 1
ATOM 751 C CA . ASN A 1 93 ? 5.995 -7.539 2.213 1.00 88.62 93 ASN A CA 1
ATOM 752 C C . ASN A 1 93 ? 6.052 -6.031 2.465 1.00 88.62 93 ASN A C 1
ATOM 754 O O . ASN A 1 93 ? 7.060 -5.396 2.156 1.00 88.62 93 ASN A O 1
ATOM 758 N N . GLY A 1 94 ? 5.005 -5.471 3.071 1.00 91.62 94 GLY A N 1
ATOM 759 C CA . GLY A 1 94 ? 4.985 -4.065 3.473 1.00 91.62 94 GLY A CA 1
ATOM 760 C C . GLY A 1 94 ? 3.614 -3.580 3.937 1.00 91.62 94 GLY A C 1
ATOM 761 O O . GLY A 1 94 ? 2.586 -4.161 3.599 1.00 91.62 94 GLY A O 1
ATOM 762 N N . LEU A 1 95 ? 3.594 -2.496 4.711 1.00 93.94 95 LEU A N 1
ATOM 763 C CA . LEU A 1 95 ? 2.366 -1.786 5.065 1.00 93.94 95 LEU A CA 1
ATOM 764 C C . LEU A 1 95 ? 2.077 -0.734 3.987 1.00 93.94 95 LEU A C 1
ATOM 766 O O . LEU A 1 95 ? 2.899 0.152 3.775 1.00 93.94 95 LEU A O 1
ATOM 770 N N . LEU A 1 96 ? 0.927 -0.833 3.318 1.00 93.00 96 LEU A N 1
ATOM 771 C CA . LEU A 1 96 ? 0.531 0.093 2.248 1.00 93.00 96 LEU A CA 1
ATOM 772 C C . LEU A 1 96 ? -0.333 1.238 2.783 1.00 93.00 96 LEU A C 1
ATOM 774 O O . LEU A 1 96 ? -0.175 2.385 2.379 1.00 93.00 96 LEU A O 1
ATOM 778 N N . PHE A 1 97 ? -1.239 0.932 3.712 1.00 93.00 97 PHE A N 1
ATOM 779 C CA . PHE A 1 97 ? -2.160 1.904 4.291 1.00 93.00 97 PHE A CA 1
ATOM 780 C C . PHE A 1 97 ? -2.474 1.552 5.741 1.00 93.00 97 PHE A C 1
ATOM 782 O O . PHE A 1 97 ? -2.684 0.381 6.062 1.00 93.00 97 PHE A O 1
ATOM 789 N N . LEU A 1 98 ? -2.548 2.564 6.605 1.00 92.94 98 LEU A N 1
ATOM 790 C CA . LEU A 1 98 ? -2.957 2.404 7.995 1.00 92.94 98 LEU A CA 1
ATOM 791 C C . LEU A 1 98 ? -3.777 3.601 8.457 1.00 92.94 98 LEU A C 1
ATOM 793 O O . LEU A 1 98 ? -3.303 4.735 8.455 1.00 92.94 98 LEU A O 1
ATOM 797 N N . VAL A 1 99 ? -4.967 3.308 8.969 1.00 90.25 99 VAL A N 1
ATOM 798 C CA . VAL A 1 99 ? -5.748 4.227 9.792 1.00 90.25 99 VAL A CA 1
ATOM 799 C C . VAL A 1 99 ? -5.993 3.553 11.128 1.00 90.25 99 VAL A C 1
ATOM 801 O O . VAL A 1 99 ? -6.496 2.434 11.198 1.00 90.25 99 VAL A O 1
ATOM 804 N N . LYS A 1 100 ? -5.632 4.243 12.207 1.00 89.69 100 LYS A N 1
ATOM 805 C CA . LYS A 1 100 ? -5.881 3.795 13.576 1.00 89.69 100 LYS A CA 1
ATOM 806 C C . LYS A 1 100 ? -6.530 4.905 14.379 1.00 89.69 100 LYS A C 1
ATOM 808 O O . LYS A 1 100 ? -6.233 6.085 14.198 1.00 89.69 100 LYS A O 1
ATOM 813 N N . ASN A 1 101 ? -7.402 4.525 15.300 1.00 84.94 101 ASN A N 1
ATOM 814 C CA . ASN A 1 101 ? -7.923 5.458 16.283 1.00 84.94 101 ASN A CA 1
ATOM 815 C C . ASN A 1 101 ? -7.032 5.425 17.525 1.00 84.94 101 ASN A C 1
ATOM 817 O O . ASN A 1 101 ? -7.125 4.487 18.295 1.00 84.94 101 ASN A O 1
ATOM 821 N N . GLU A 1 102 ? -6.243 6.466 17.787 1.00 83.12 102 GLU A N 1
ATOM 822 C CA . GLU A 1 102 ? -5.318 6.504 18.940 1.00 83.12 102 GLU A CA 1
ATOM 823 C C . GLU A 1 102 ? -5.986 6.273 20.313 1.00 83.12 102 GLU A C 1
ATOM 825 O O . GLU A 1 102 ? -5.321 5.908 21.276 1.00 83.12 102 GLU A O 1
ATOM 830 N N . ARG A 1 103 ? -7.307 6.476 20.432 1.00 84.56 103 ARG A N 1
ATOM 831 C CA . ARG A 1 103 ? -8.053 6.277 21.689 1.00 84.56 103 ARG A CA 1
ATOM 832 C C . ARG A 1 103 ? -8.632 4.867 21.851 1.00 84.56 103 ARG A C 1
ATOM 834 O O . ARG A 1 103 ? -9.252 4.575 22.872 1.00 84.56 103 ARG A O 1
ATOM 841 N N . SER A 1 104 ? -8.509 4.000 20.850 1.00 83.00 104 SER A N 1
ATOM 842 C CA . SER A 1 104 ? -9.085 2.651 20.870 1.00 83.00 104 SER A CA 1
ATOM 843 C C . SER A 1 104 ? -8.206 1.666 20.104 1.00 83.00 104 SER A C 1
ATOM 845 O O . SER A 1 104 ? -7.387 2.062 19.296 1.00 83.00 104 SER A O 1
ATOM 847 N N . ALA A 1 105 ? -8.413 0.365 20.271 1.00 85.38 105 ALA A N 1
ATOM 848 C CA . ALA A 1 105 ? -7.689 -0.612 19.455 1.00 85.38 105 ALA A CA 1
ATOM 849 C C . ALA A 1 105 ? -8.190 -0.694 17.991 1.00 85.38 105 ALA A C 1
ATOM 851 O O . ALA A 1 105 ? -7.635 -1.472 17.214 1.00 85.38 105 ALA A O 1
ATOM 852 N N . SER A 1 106 ? -9.227 0.073 17.611 1.00 87.38 106 SER A N 1
ATOM 853 C CA . SER A 1 106 ? -9.812 0.032 16.266 1.00 87.38 106 SER A CA 1
ATOM 854 C C . SER A 1 106 ? -8.832 0.522 15.193 1.00 87.38 106 SER A C 1
ATOM 856 O O . SER A 1 106 ? -8.239 1.600 15.325 1.00 87.38 106 SER A O 1
ATOM 858 N N . HIS A 1 107 ? -8.685 -0.264 14.127 1.00 89.75 107 HIS A N 1
ATOM 859 C CA . HIS A 1 107 ? -7.802 0.029 13.004 1.00 89.75 107 HIS A CA 1
ATOM 860 C C . HIS A 1 107 ? -8.281 -0.608 11.695 1.00 89.75 107 HIS A C 1
ATOM 862 O O . HIS A 1 107 ? -8.994 -1.612 11.687 1.00 89.75 107 HIS A O 1
ATOM 868 N N . LEU A 1 108 ? -7.815 -0.025 10.595 1.00 89.75 108 LEU A N 1
ATOM 869 C CA . LEU A 1 108 ? -7.886 -0.544 9.237 1.00 89.75 108 LEU A CA 1
ATOM 870 C C . LEU A 1 108 ? -6.469 -0.514 8.660 1.00 89.75 108 LEU A C 1
ATOM 872 O O . LEU A 1 108 ? -5.838 0.544 8.626 1.00 89.75 108 LEU A O 1
ATOM 876 N N . ALA A 1 109 ? -5.972 -1.658 8.206 1.00 92.62 109 ALA A N 1
ATOM 877 C CA . ALA A 1 109 ? -4.662 -1.784 7.590 1.00 92.62 109 ALA A CA 1
ATOM 878 C C . ALA A 1 109 ? -4.753 -2.558 6.274 1.00 92.62 109 ALA A C 1
ATOM 880 O O . ALA A 1 109 ? -5.354 -3.631 6.218 1.00 92.62 109 ALA A O 1
ATOM 881 N N . VAL A 1 110 ? -4.107 -2.031 5.235 1.00 92.31 110 VAL A N 1
ATOM 882 C CA . VAL A 1 110 ? -3.866 -2.741 3.974 1.00 92.31 110 VAL A CA 1
ATOM 883 C C . VAL A 1 110 ? -2.381 -3.050 3.900 1.00 92.31 110 VAL A C 1
ATOM 885 O O . VAL A 1 110 ? -1.542 -2.154 4.012 1.00 92.31 110 VAL A O 1
ATOM 888 N N . MET A 1 111 ? -2.053 -4.324 3.745 1.00 90.50 111 MET A N 1
ATOM 889 C CA . MET A 1 111 ? -0.684 -4.827 3.771 1.00 90.50 111 MET A CA 1
ATOM 890 C C . MET A 1 111 ? -0.425 -5.693 2.549 1.00 90.50 111 MET A C 1
ATOM 892 O O . MET A 1 111 ? -1.331 -6.336 2.029 1.00 90.50 111 MET A O 1
ATOM 896 N N . LEU A 1 112 ? 0.829 -5.751 2.133 1.00 90.06 112 LEU A N 1
ATOM 897 C CA . LEU A 1 112 ? 1.333 -6.782 1.249 1.00 90.06 112 LEU A CA 1
ATOM 898 C C . LEU A 1 112 ? 1.995 -7.856 2.116 1.00 90.06 112 LEU A C 1
ATOM 900 O O . LEU A 1 112 ? 2.853 -7.528 2.934 1.00 90.06 112 LEU A O 1
ATOM 904 N N . LEU A 1 113 ? 1.584 -9.113 1.958 1.00 82.81 113 LEU A N 1
ATOM 905 C CA . LEU A 1 113 ? 2.145 -10.271 2.655 1.00 82.81 113 LEU A CA 1
ATOM 906 C C . LEU A 1 113 ? 2.421 -11.387 1.643 1.00 82.81 113 LEU A C 1
ATOM 908 O O . LEU A 1 113 ? 1.495 -11.952 1.058 1.00 82.81 113 LEU A O 1
ATOM 912 N N . GLY A 1 114 ? 3.696 -11.701 1.416 1.00 81.50 114 GLY A N 1
ATOM 913 C CA . GLY A 1 114 ? 4.113 -12.704 0.433 1.00 81.50 114 GLY A CA 1
ATOM 914 C C . GLY A 1 114 ? 3.615 -12.406 -0.986 1.00 81.50 114 GLY A C 1
ATOM 915 O O . GLY A 1 114 ? 3.184 -13.321 -1.683 1.00 81.50 114 GLY A O 1
ATOM 916 N N . GLY A 1 115 ? 3.602 -11.130 -1.382 1.00 80.00 115 GLY A N 1
ATOM 917 C CA . GLY A 1 115 ? 3.136 -10.664 -2.691 1.00 80.00 115 GLY A CA 1
ATOM 918 C C . GLY A 1 115 ? 1.614 -10.559 -2.836 1.00 80.00 115 GLY A C 1
ATOM 919 O O . GLY A 1 115 ? 1.134 -10.248 -3.921 1.00 80.00 115 GLY A O 1
ATOM 920 N N . ARG A 1 116 ? 0.843 -10.796 -1.767 1.00 79.69 116 ARG A N 1
ATOM 921 C CA . ARG A 1 116 ? -0.626 -10.707 -1.778 1.00 79.69 116 ARG A CA 1
ATOM 922 C C . ARG A 1 116 ? -1.120 -9.532 -0.951 1.00 79.69 116 ARG A C 1
ATOM 924 O O . ARG A 1 116 ? -0.626 -9.310 0.153 1.00 79.69 116 ARG A O 1
ATOM 931 N N . ALA A 1 117 ? -2.109 -8.809 -1.469 1.00 83.25 117 ALA A N 1
ATOM 932 C CA . ALA A 1 117 ? -2.781 -7.753 -0.723 1.00 83.25 117 ALA A CA 1
ATOM 933 C C . ALA A 1 117 ? -3.695 -8.369 0.348 1.00 83.25 117 ALA A C 1
ATOM 935 O O . ALA A 1 117 ? -4.474 -9.282 0.073 1.00 83.25 117 ALA A O 1
ATOM 936 N N . VAL A 1 118 ? -3.588 -7.877 1.579 1.00 84.19 118 VAL A N 1
ATOM 937 C CA . VAL A 1 118 ? -4.344 -8.347 2.740 1.00 84.19 118 VAL A CA 1
ATOM 938 C C . VAL A 1 118 ? -4.962 -7.150 3.447 1.00 84.19 118 VAL A C 1
ATOM 940 O O . VAL A 1 118 ? -4.265 -6.198 3.804 1.00 84.19 118 VAL A O 1
ATOM 943 N N . LEU A 1 119 ? -6.272 -7.225 3.682 1.00 86.94 119 LEU A N 1
ATOM 944 C CA . LEU A 1 119 ? -7.007 -6.282 4.516 1.00 86.94 119 LEU A CA 1
ATOM 945 C C . LEU A 1 119 ? -7.116 -6.834 5.941 1.00 86.94 119 LEU A C 1
ATOM 947 O O . LEU A 1 119 ? -7.637 -7.929 6.148 1.00 86.94 119 LEU A O 1
ATOM 951 N N . ASN A 1 120 ? -6.666 -6.057 6.921 1.00 87.62 120 ASN A N 1
ATOM 952 C CA . ASN A 1 120 ? -6.906 -6.311 8.335 1.00 87.62 120 ASN A CA 1
ATOM 953 C C . ASN A 1 120 ? -7.745 -5.171 8.910 1.00 87.62 120 ASN A C 1
ATOM 955 O O . ASN A 1 120 ? -7.340 -4.009 8.879 1.00 87.62 120 ASN A O 1
ATOM 959 N N . MET A 1 121 ? -8.919 -5.515 9.426 1.00 86.69 121 MET A N 1
ATOM 960 C CA . MET A 1 121 ? -9.833 -4.571 10.040 1.00 86.69 121 MET A CA 1
ATOM 961 C C . MET A 1 121 ? -10.220 -5.077 11.420 1.00 86.69 121 MET A C 1
ATOM 963 O O . MET A 1 121 ? -10.667 -6.212 11.590 1.00 86.69 121 MET A O 1
ATOM 967 N N . PHE A 1 122 ? -10.087 -4.204 12.406 1.00 85.25 122 PHE A N 1
ATOM 968 C CA . PHE A 1 122 ? -10.543 -4.457 13.757 1.00 85.25 122 PHE A CA 1
ATOM 969 C C . PHE A 1 122 ? -11.365 -3.269 14.227 1.00 85.25 122 PHE A C 1
ATOM 971 O O . PHE A 1 122 ? -10.875 -2.141 14.245 1.00 85.25 122 PHE A O 1
ATOM 978 N N . ASP A 1 123 ? -12.592 -3.531 14.669 1.00 83.38 123 ASP A N 1
ATOM 979 C CA . ASP A 1 123 ? -13.404 -2.544 15.366 1.00 83.38 123 ASP A CA 1
ATOM 980 C C . ASP A 1 123 ? -13.818 -3.051 16.751 1.00 83.38 123 ASP A C 1
ATOM 982 O O . ASP A 1 123 ? -14.523 -4.052 16.908 1.00 83.38 123 ASP A O 1
ATOM 986 N N . ARG A 1 124 ? -13.383 -2.326 17.786 1.00 75.56 124 ARG A N 1
ATOM 987 C CA . ARG A 1 124 ? -13.727 -2.623 19.176 1.00 75.56 124 ARG A CA 1
ATOM 988 C C . ARG A 1 124 ? -15.225 -2.482 19.440 1.00 75.56 124 ARG A C 1
ATOM 990 O O . ARG A 1 124 ? -15.734 -3.231 20.273 1.00 75.56 124 ARG A O 1
ATOM 997 N N . LYS A 1 125 ? -15.903 -1.515 18.808 1.00 73.19 125 LYS A N 1
ATOM 998 C CA . LYS A 1 125 ? -17.322 -1.244 19.081 1.00 73.19 125 LYS A CA 1
ATOM 999 C C . LYS A 1 125 ? -18.178 -2.396 18.563 1.00 73.19 125 LYS A C 1
ATOM 1001 O O . LYS A 1 125 ? -18.868 -3.020 19.359 1.00 73.19 125 LYS A O 1
ATOM 1006 N N . HIS A 1 126 ? -17.993 -2.771 17.298 1.00 66.50 126 HIS A N 1
ATOM 1007 C CA . HIS A 1 126 ? -18.708 -3.893 16.696 1.00 66.50 126 HIS A CA 1
ATOM 1008 C C . HIS A 1 126 ? -18.509 -5.225 17.442 1.00 66.50 126 HIS A C 1
ATOM 1010 O O . HIS A 1 126 ? -19.436 -6.022 17.579 1.00 66.50 126 HIS A O 1
ATOM 1016 N N . ARG A 1 127 ? -17.315 -5.461 18.008 1.00 62.50 127 ARG A N 1
ATOM 1017 C CA . ARG A 1 127 ? -17.055 -6.667 18.808 1.00 62.50 127 ARG A CA 1
ATOM 1018 C C . ARG A 1 127 ? -17.837 -6.718 20.127 1.00 62.50 127 ARG A C 1
ATOM 1020 O O . ARG A 1 127 ? -18.169 -7.822 20.545 1.00 62.50 127 ARG A O 1
ATOM 1027 N N . ARG A 1 128 ? -18.105 -5.585 20.793 1.00 58.88 128 ARG A N 1
ATOM 1028 C CA . ARG A 1 128 ? -18.939 -5.580 22.015 1.00 58.88 128 ARG A CA 1
ATOM 1029 C C . ARG A 1 128 ? -20.378 -5.966 21.698 1.00 58.88 128 ARG A C 1
ATOM 1031 O O . ARG A 1 128 ? -20.964 -6.728 22.445 1.00 58.88 128 ARG A O 1
ATOM 1038 N N . ASP A 1 129 ? -20.893 -5.505 20.566 1.00 57.91 129 ASP A N 1
ATOM 1039 C CA . ASP A 1 129 ? -22.265 -5.803 20.150 1.00 57.91 129 ASP A CA 1
ATOM 1040 C C . ASP A 1 129 ? -22.420 -7.266 19.670 1.00 57.91 129 ASP A C 1
ATOM 1042 O O . ASP A 1 129 ? -23.514 -7.818 19.686 1.00 57.91 129 ASP A O 1
ATOM 1046 N N . SER A 1 130 ? -21.314 -7.916 19.276 1.00 54.16 130 SER A N 1
ATOM 1047 C CA . SER A 1 130 ? -21.276 -9.314 18.805 1.00 54.16 130 SER A CA 1
ATOM 1048 C C . SER A 1 130 ? -21.138 -10.367 19.919 1.00 54.16 130 SER A C 1
ATOM 1050 O O . SER A 1 130 ? -21.219 -11.561 19.637 1.00 54.16 130 SER A O 1
ATOM 1052 N N . TYR A 1 131 ? -20.868 -9.952 21.158 1.00 41.09 131 TYR A N 1
ATOM 1053 C CA . TYR A 1 131 ? -20.735 -10.834 22.320 1.00 41.09 131 TYR A CA 1
ATOM 1054 C C . TYR A 1 131 ? -21.495 -10.204 23.501 1.00 41.09 131 TYR A C 1
ATOM 1056 O O . TYR A 1 131 ? -20.907 -9.341 24.159 1.00 41.09 131 TYR A O 1
ATOM 1064 N N . PRO A 1 132 ? -22.773 -10.578 23.729 1.00 46.66 132 PRO A N 1
ATOM 1065 C CA . PRO A 1 132 ? -23.549 -10.106 24.878 1.00 46.66 132 PRO A CA 1
ATOM 1066 C C . PRO A 1 132 ? -22.954 -10.565 26.214 1.00 46.66 132 PRO A C 1
ATOM 1068 O O . PRO A 1 132 ? -22.344 -11.661 26.256 1.00 46.66 132 PRO A O 1
#

Organism: Stegodyphus mimosarum (NCBI:txid407821)

Sequence (132 aa):
MHTYFRLLHFNEPVDFKGAGIGRNQKEWFGAETSYAGIIQPLERCAEMASYITVKSAVNVGAEPFSHVKVPIGRKDFVHDFNLTFDFRTYYPNGLLFLVKNERSASHLAVMLLGGRAVLNMFDRKHRRDSYP

Radius of gyration: 23.58 Å; chains: 1; bounding box: 62×30×67 Å

InterPro domains:
  IPR013320 Concanavalin A-like lectin/glucanase domain superfamily [SSF49899] (67-120)

Secondary structure (DSSP, 8-state):
-----------S----TT---S---S--TT------S------PPPP-PPPPPPTT-----SSTT--------GGGGTS----------S-S-EEEEEEE-TTSS-EEEEEEETTEEEEEEE-HHHHHHT--